Protein AF-A0A259HFY9-F1 (afdb_monomer_lite)

pLDDT: mean 82.48, std 11.54, range [43.44, 94.69]

Foldseek 3Di:
DVVVVVVVVVVVVVVVVLVVVLVCLVFVDDPVCSVVVSVVVCCVVVPVVVVVCVVVLVVLQVVQQDPVRDTPVVVSVVVVVVVVVVVVVCCVVVVDDDPDGPPPPVVPD

Structure (mmCIF, N/CA/C/O backbone):
data_AF-A0A259HFY9-F1
#
_entry.id   AF-A0A259HFY9-F1
#
loop_
_atom_site.group_PDB
_atom_site.id
_atom_site.type_symbol
_atom_site.label_atom_id
_atom_site.label_alt_id
_atom_site.label_comp_id
_atom_site.label_asym_id
_atom_site.label_entity_id
_atom_site.label_seq_id
_atom_site.pdbx_PDB_ins_code
_atom_site.Cartn_x
_atom_site.Cartn_y
_atom_site.Cartn_z
_atom_site.occupancy
_atom_site.B_iso_or_equiv
_atom_site.auth_seq_id
_atom_site.auth_comp_id
_atom_site.auth_asym_id
_atom_site.auth_atom_id
_atom_site.pdbx_PDB_model_num
ATOM 1 N N . PRO A 1 1 ? 0.518 15.673 -15.924 1.00 74.94 1 PRO A N 1
ATOM 2 C CA . PRO A 1 1 ? -0.917 15.593 -15.534 1.00 74.94 1 PRO A CA 1
ATOM 3 C C . PRO A 1 1 ? -1.316 14.210 -14.988 1.00 74.94 1 PRO A C 1
ATOM 5 O O . PRO A 1 1 ? -1.892 14.148 -13.910 1.00 74.94 1 PRO A O 1
ATOM 8 N N . ALA A 1 2 ? -0.966 13.112 -15.676 1.00 83.06 2 ALA A N 1
ATOM 9 C CA . ALA A 1 2 ? -1.337 11.753 -15.260 1.00 83.06 2 ALA A CA 1
ATOM 10 C C . ALA A 1 2 ? -0.778 11.347 -13.881 1.00 83.06 2 ALA A C 1
ATOM 12 O O . ALA A 1 2 ? -1.526 10.844 -13.054 1.00 83.06 2 ALA A O 1
ATOM 13 N N . ILE A 1 3 ? 0.496 11.644 -13.587 1.00 86.19 3 ILE A N 1
ATOM 14 C CA . ILE A 1 3 ? 1.102 11.312 -12.282 1.00 86.19 3 ILE A CA 1
ATOM 15 C C . ILE A 1 3 ? 0.391 12.021 -11.121 1.00 86.19 3 ILE A C 1
ATOM 17 O O . ILE A 1 3 ? 0.139 11.405 -10.094 1.00 86.19 3 ILE A O 1
ATOM 21 N N . ILE A 1 4 ? -0.006 13.286 -11.297 1.00 91.00 4 ILE A N 1
ATOM 22 C CA . ILE A 1 4 ? -0.744 14.040 -10.270 1.00 91.00 4 ILE A CA 1
ATOM 23 C C . ILE A 1 4 ? -2.100 13.375 -9.997 1.00 91.00 4 ILE A C 1
ATOM 25 O O . ILE A 1 4 ? -2.465 13.177 -8.842 1.00 91.00 4 ILE A O 1
ATOM 29 N N . ALA A 1 5 ? -2.821 12.981 -11.052 1.00 91.38 5 ALA A N 1
ATOM 30 C CA . ALA A 1 5 ? -4.101 12.291 -10.921 1.00 91.38 5 ALA A CA 1
ATOM 31 C C . ALA A 1 5 ? -3.955 10.930 -10.217 1.00 91.38 5 ALA A C 1
ATOM 33 O O . ALA A 1 5 ? -4.730 10.625 -9.312 1.00 91.38 5 ALA A O 1
ATOM 34 N N . VAL A 1 6 ? -2.930 10.148 -10.576 1.00 88.69 6 VAL A N 1
ATOM 35 C CA . VAL A 1 6 ? -2.617 8.867 -9.919 1.00 88.69 6 VAL A CA 1
ATOM 36 C C . VAL A 1 6 ? -2.312 9.076 -8.439 1.00 88.69 6 VAL A C 1
ATOM 38 O O . VAL A 1 6 ? -2.816 8.330 -7.603 1.00 88.69 6 VAL A O 1
ATOM 41 N N . GLN A 1 7 ? -1.539 10.106 -8.092 1.00 89.19 7 GLN A N 1
ATOM 42 C CA . GLN A 1 7 ? -1.144 10.337 -6.707 1.00 89.19 7 GLN A CA 1
ATOM 43 C C . GLN A 1 7 ? -2.307 10.818 -5.829 1.00 89.19 7 GLN A C 1
ATOM 45 O O . GLN A 1 7 ? -2.420 10.393 -4.678 1.00 89.19 7 GLN A O 1
ATOM 50 N N . LEU A 1 8 ? -3.206 11.637 -6.386 1.00 94.50 8 LEU A N 1
ATOM 51 C CA . LEU A 1 8 ? -4.456 12.025 -5.728 1.00 94.50 8 LEU A CA 1
ATOM 52 C C . LEU A 1 8 ? -5.366 10.816 -5.492 1.00 94.50 8 LEU A C 1
ATOM 54 O O . LEU A 1 8 ? -5.830 10.611 -4.371 1.00 94.50 8 LEU A O 1
ATOM 58 N N . LEU A 1 9 ? -5.581 9.992 -6.524 1.00 91.62 9 LEU A N 1
ATOM 59 C CA . LEU A 1 9 ? -6.390 8.779 -6.406 1.00 91.62 9 LEU A CA 1
ATOM 60 C C . LEU A 1 9 ? -5.796 7.816 -5.373 1.00 91.62 9 LEU A C 1
ATOM 62 O O . LEU A 1 9 ? -6.527 7.287 -4.541 1.00 91.62 9 LEU A O 1
ATOM 66 N N . HIS A 1 10 ? -4.473 7.637 -5.378 1.00 88.12 10 HIS A N 1
ATOM 67 C CA . HIS A 1 10 ? -3.784 6.812 -4.392 1.00 88.12 10 HIS A CA 1
ATOM 68 C C . HIS A 1 10 ? -4.039 7.300 -2.963 1.00 88.12 10 HIS A C 1
ATOM 70 O O . HIS A 1 10 ? -4.361 6.482 -2.109 1.00 88.12 10 HIS A O 1
ATOM 76 N N . GLY A 1 11 ? -3.960 8.611 -2.707 1.00 89.50 11 GLY A N 1
ATOM 77 C CA . GLY A 1 11 ? -4.237 9.175 -1.381 1.00 89.50 11 GLY A CA 1
ATOM 78 C C . GLY A 1 11 ? -5.661 8.888 -0.897 1.00 89.50 11 GLY A C 1
ATOM 79 O O . GLY A 1 11 ? -5.858 8.486 0.249 1.00 89.50 11 GLY A O 1
ATOM 80 N N . ILE A 1 12 ? -6.646 9.021 -1.790 1.00 93.38 12 ILE A N 1
ATOM 81 C CA . ILE A 1 12 ? -8.049 8.704 -1.494 1.00 93.38 12 ILE A CA 1
ATOM 82 C C . ILE A 1 12 ? -8.210 7.207 -1.186 1.00 93.38 12 ILE A C 1
ATOM 84 O O . ILE A 1 12 ? -8.761 6.847 -0.145 1.00 93.38 12 ILE A O 1
ATOM 88 N N . CYS A 1 13 ? -7.687 6.329 -2.048 1.00 91.12 13 CYS A N 1
ATOM 89 C CA . CYS A 1 13 ? -7.741 4.878 -1.852 1.00 91.12 13 CYS A CA 1
ATOM 90 C C . CYS A 1 13 ? -7.041 4.443 -0.558 1.00 91.12 13 CYS A C 1
ATOM 92 O O . CYS A 1 13 ? -7.554 3.596 0.169 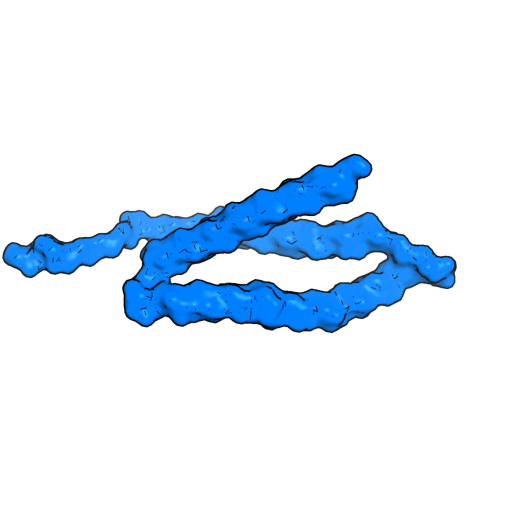1.00 91.12 13 CYS A O 1
ATOM 94 N N . TYR A 1 14 ? -5.892 5.046 -0.256 1.00 89.88 14 TYR A N 1
ATOM 95 C CA . TYR A 1 14 ? -5.130 4.786 0.957 1.00 89.88 14 TYR A CA 1
ATOM 96 C C . TYR A 1 14 ? -5.949 5.145 2.204 1.00 89.88 14 TYR A C 1
ATOM 98 O O . TYR A 1 14 ? -6.107 4.311 3.092 1.00 89.88 14 TYR A O 1
ATOM 106 N N . ALA A 1 15 ? -6.558 6.334 2.251 1.00 92.50 15 ALA A N 1
ATOM 107 C CA . ALA A 1 15 ? -7.387 6.745 3.385 1.00 92.50 15 ALA A CA 1
ATOM 108 C C . ALA A 1 15 ? -8.587 5.808 3.607 1.00 92.50 15 ALA A C 1
ATOM 110 O O . ALA A 1 15 ? -8.823 5.367 4.733 1.00 92.50 15 ALA A O 1
ATOM 111 N N . PHE A 1 16 ? -9.314 5.456 2.540 1.00 91.44 16 PHE A N 1
ATOM 112 C CA . PHE A 1 16 ? -10.463 4.551 2.640 1.00 91.44 16 PHE A CA 1
ATOM 113 C C . PHE A 1 16 ? -10.072 3.139 3.070 1.00 91.44 16 PHE A C 1
ATOM 115 O O . PHE A 1 16 ? -10.789 2.529 3.866 1.00 91.44 16 PHE A O 1
ATOM 122 N N . PHE A 1 17 ? -8.939 2.625 2.591 1.00 89.38 17 PHE A N 1
ATOM 123 C CA . PHE A 1 17 ? -8.430 1.323 3.009 1.00 89.38 17 PHE A CA 1
ATOM 124 C C . PHE A 1 17 ? -8.160 1.290 4.518 1.00 89.38 17 PHE A C 1
ATOM 126 O O . PHE A 1 17 ? -8.701 0.435 5.218 1.00 89.38 17 PHE A O 1
ATOM 133 N N . PHE A 1 18 ? -7.403 2.262 5.040 1.00 89.44 18 PHE A N 1
ATOM 134 C CA . PHE A 1 18 ? -7.104 2.336 6.474 1.00 89.44 18 PHE A CA 1
ATOM 135 C C . PHE A 1 18 ? -8.359 2.561 7.321 1.00 89.44 18 PHE A C 1
ATOM 137 O O . PHE A 1 18 ? -8.537 1.885 8.332 1.00 89.44 18 PHE A O 1
ATOM 144 N N . ALA A 1 19 ? -9.263 3.446 6.892 1.00 91.88 19 ALA A N 1
ATOM 145 C CA . ALA A 1 19 ? -10.527 3.672 7.589 1.00 91.88 19 ALA A CA 1
ATOM 146 C C . ALA A 1 19 ? -11.369 2.388 7.670 1.00 91.88 19 ALA A C 1
ATOM 148 O O . ALA A 1 19 ? -11.853 2.035 8.743 1.00 91.88 19 ALA A O 1
ATOM 149 N N . THR A 1 20 ? -11.490 1.651 6.562 1.00 89.62 20 THR A N 1
ATOM 150 C CA . THR A 1 20 ? -12.256 0.394 6.510 1.00 89.62 20 THR A CA 1
ATOM 151 C C . THR A 1 20 ? -11.642 -0.675 7.409 1.00 89.62 20 THR A C 1
ATOM 153 O O . THR A 1 20 ? -12.365 -1.339 8.149 1.00 89.62 20 THR A O 1
ATOM 156 N N . VAL A 1 21 ? -10.312 -0.824 7.397 1.00 88.06 21 VAL A N 1
ATOM 157 C CA . VAL A 1 21 ? -9.609 -1.770 8.278 1.00 88.06 21 VAL A CA 1
ATOM 158 C C . VAL A 1 21 ? -9.834 -1.414 9.745 1.00 88.06 21 VAL A C 1
ATOM 160 O O . VAL A 1 21 ? -10.125 -2.300 10.542 1.00 88.06 21 VAL A O 1
ATOM 163 N N . TYR A 1 22 ? -9.760 -0.137 10.121 1.00 88.38 22 TYR A N 1
ATOM 164 C CA . TYR A 1 22 ? -10.001 0.267 11.507 1.00 88.38 22 TYR A CA 1
ATOM 165 C C . TYR A 1 22 ? -11.444 0.040 11.954 1.00 88.38 22 TYR A C 1
ATOM 167 O O . TYR A 1 22 ? -11.638 -0.424 13.076 1.00 88.38 22 TYR A O 1
ATOM 175 N N . ILE A 1 23 ? -12.429 0.302 11.087 1.00 88.38 23 ILE A N 1
ATOM 176 C CA . ILE A 1 23 ? -13.842 -0.016 11.349 1.00 88.38 23 ILE A CA 1
ATOM 177 C C . ILE A 1 23 ? -14.016 -1.527 11.531 1.00 88.38 23 ILE A C 1
ATOM 179 O O . ILE A 1 23 ? -14.651 -1.964 12.485 1.00 88.38 23 ILE A O 1
ATOM 183 N N . PHE A 1 24 ? -13.406 -2.336 10.661 1.00 86.12 24 PHE A N 1
ATOM 184 C CA . PHE A 1 24 ? -13.444 -3.792 10.786 1.00 86.12 24 PHE A CA 1
ATOM 185 C C . PHE A 1 24 ? -12.826 -4.274 12.100 1.00 86.12 24 PHE A C 1
ATOM 187 O O . PHE A 1 24 ? -13.392 -5.140 12.753 1.00 86.12 24 PHE A O 1
ATOM 194 N N . VAL A 1 25 ? -11.687 -3.714 12.513 1.00 86.50 25 VAL A N 1
ATOM 195 C CA . VAL A 1 25 ? -11.052 -4.072 13.788 1.00 86.50 25 VAL A CA 1
ATOM 196 C C . VAL A 1 25 ? -11.913 -3.661 14.979 1.00 86.50 25 VAL A C 1
ATOM 198 O O . VAL A 1 25 ? -11.983 -4.400 15.959 1.00 86.50 25 VAL A O 1
ATOM 201 N N . ASP A 1 26 ? -12.573 -2.506 14.898 1.00 86.06 26 ASP A N 1
ATOM 202 C CA . ASP A 1 26 ? -13.500 -2.058 15.935 1.00 86.06 26 ASP A CA 1
ATOM 203 C C . ASP A 1 26 ? -14.684 -3.027 16.073 1.00 86.06 26 ASP A C 1
ATOM 205 O O . ASP A 1 26 ? -15.030 -3.412 17.185 1.00 86.06 26 ASP A O 1
ATOM 209 N N . GLU A 1 27 ? -15.243 -3.510 14.965 1.00 85.12 27 GLU A N 1
ATOM 210 C CA . GLU A 1 27 ? -16.367 -4.455 14.994 1.00 85.12 27 GLU A CA 1
ATOM 211 C C . GLU A 1 27 ? -15.939 -5.889 15.363 1.00 85.12 27 GLU A C 1
ATOM 213 O O . GLU A 1 27 ? -16.616 -6.569 16.130 1.00 85.12 27 GLU A O 1
ATOM 218 N N . ALA A 1 28 ? -14.797 -6.360 14.852 1.00 84.88 28 ALA A N 1
ATOM 219 C CA . ALA A 1 28 ? -14.362 -7.751 14.989 1.00 84.88 28 ALA A CA 1
ATOM 220 C C . ALA A 1 28 ? -13.715 -8.080 16.346 1.00 84.88 28 ALA A C 1
ATOM 222 O O . ALA A 1 28 ? -13.671 -9.252 16.723 1.00 84.88 28 ALA A O 1
ATOM 223 N N . PHE A 1 29 ? -13.189 -7.085 17.073 1.00 82.31 29 PHE A N 1
ATOM 224 C CA . PHE A 1 29 ? -12.452 -7.306 18.322 1.00 82.31 29 PHE A CA 1
ATOM 225 C C . PHE A 1 29 ? -13.119 -6.650 19.548 1.00 82.31 29 PHE A C 1
ATOM 227 O O . PHE A 1 29 ? -13.678 -5.552 19.456 1.00 82.31 29 PHE A O 1
ATOM 234 N N . PRO A 1 30 ? -13.025 -7.271 20.742 1.00 80.69 30 PRO A N 1
ATOM 235 C CA . PRO A 1 30 ? -13.505 -6.678 21.988 1.00 80.69 30 PRO A CA 1
ATOM 236 C C . PRO A 1 30 ? -12.679 -5.446 22.386 1.00 80.69 30 PRO A C 1
ATOM 238 O O . PRO A 1 30 ? -11.486 -5.363 22.091 1.00 80.69 30 PRO A O 1
ATOM 241 N N . LYS A 1 31 ? -13.319 -4.491 23.076 1.00 82.88 31 LYS A N 1
ATOM 242 C CA . LYS A 1 31 ? -12.791 -3.137 23.356 1.00 82.88 31 LYS A CA 1
ATOM 243 C C . LYS A 1 31 ? -11.380 -3.123 23.947 1.00 82.88 31 LYS A C 1
ATOM 245 O O . LYS A 1 31 ? -10.583 -2.261 23.586 1.00 82.88 31 LYS A O 1
ATOM 250 N N . ASP A 1 32 ? -11.060 -4.111 24.773 1.00 86.00 32 ASP A N 1
ATOM 251 C CA . ASP A 1 32 ? -9.789 -4.201 25.492 1.00 86.00 32 ASP A CA 1
ATOM 252 C C . ASP A 1 32 ? -8.586 -4.466 24.570 1.00 86.00 32 ASP A C 1
ATOM 254 O O . ASP A 1 32 ? -7.456 -4.127 24.918 1.00 86.00 32 ASP A O 1
ATOM 258 N N . VAL A 1 33 ? -8.808 -5.031 23.373 1.00 87.50 33 VAL A N 1
ATOM 259 C CA . VAL A 1 33 ? -7.726 -5.395 22.436 1.00 87.50 33 VAL A CA 1
ATOM 260 C C . VAL A 1 33 ? -7.750 -4.619 21.115 1.00 87.50 33 VAL A C 1
ATOM 262 O O . VAL A 1 33 ? -6.807 -4.737 20.334 1.00 87.50 33 VAL A O 1
ATOM 265 N N . ARG A 1 34 ? -8.761 -3.772 20.863 1.00 88.12 34 ARG A N 1
ATOM 266 C CA . ARG A 1 34 ? -8.900 -3.009 19.601 1.00 88.12 34 ARG A CA 1
ATOM 267 C C . ARG A 1 34 ? -7.694 -2.124 19.298 1.00 88.12 34 ARG A C 1
ATOM 269 O O . ARG A 1 34 ? -7.165 -2.165 18.192 1.00 88.12 34 ARG A O 1
ATOM 276 N N . SER A 1 35 ? -7.227 -1.365 20.292 1.00 89.00 35 SER A N 1
ATOM 277 C CA . SER A 1 35 ? -6.062 -0.477 20.145 1.00 89.00 35 SER A CA 1
ATOM 278 C C . SER A 1 35 ? -4.788 -1.265 19.813 1.00 89.00 35 SER A C 1
ATOM 280 O O . SER A 1 35 ? -4.031 -0.896 18.915 1.00 89.00 35 SER A O 1
ATOM 282 N N . SER A 1 36 ? -4.593 -2.417 20.468 1.00 91.69 36 SER A N 1
ATOM 283 C CA . SER A 1 36 ? -3.471 -3.317 20.180 1.00 91.69 36 SER A CA 1
ATOM 284 C C . SER A 1 36 ? -3.563 -3.904 18.767 1.00 91.69 36 SER A C 1
ATOM 286 O O . SER A 1 36 ? -2.568 -3.900 18.043 1.00 91.69 36 SER A O 1
ATOM 288 N N . ALA A 1 37 ? -4.755 -4.330 18.337 1.00 89.31 37 ALA A N 1
ATOM 289 C CA . ALA A 1 37 ? -4.987 -4.855 16.995 1.00 89.31 37 ALA A CA 1
ATOM 290 C C . ALA A 1 37 ? -4.728 -3.794 15.912 1.00 89.31 37 ALA A C 1
ATOM 292 O O . ALA A 1 37 ? -3.971 -4.056 14.981 1.00 89.31 37 ALA A O 1
ATOM 293 N N . GLN A 1 38 ? -5.272 -2.579 16.049 1.00 89.69 38 GLN A N 1
ATOM 294 C CA . GLN A 1 38 ? -5.013 -1.473 15.113 1.00 89.69 38 GLN A CA 1
ATOM 295 C C . GLN A 1 38 ? -3.517 -1.126 15.041 1.00 89.69 38 GLN A C 1
ATOM 297 O O . GLN A 1 38 ? -2.971 -0.952 13.950 1.00 89.69 38 GLN A O 1
ATOM 302 N N . GLY A 1 39 ? -2.829 -1.093 16.189 1.00 91.88 39 GLY A N 1
ATOM 303 C CA . GLY A 1 39 ? -1.380 -0.898 16.248 1.00 91.88 39 GLY A CA 1
ATOM 304 C C . GLY A 1 39 ? -0.598 -2.003 15.532 1.00 91.88 39 GLY A C 1
ATOM 305 O O . GLY A 1 39 ? 0.328 -1.710 14.774 1.00 91.88 39 GLY A O 1
ATOM 306 N N . LEU A 1 40 ? -1.001 -3.265 15.708 1.00 92.81 40 LEU A N 1
ATOM 307 C CA . LEU A 1 40 ? -0.399 -4.409 15.021 1.00 92.81 40 LEU A CA 1
ATOM 308 C C . LEU A 1 40 ? -0.613 -4.339 13.504 1.00 92.81 40 LEU A C 1
ATOM 310 O O . LEU A 1 40 ? 0.329 -4.579 12.751 1.00 92.81 40 LEU A O 1
ATOM 314 N N . PHE A 1 41 ? -1.812 -3.963 13.046 1.00 90.44 41 PHE A N 1
ATOM 315 C CA . PHE A 1 41 ? -2.084 -3.746 11.621 1.00 90.44 41 PHE A CA 1
ATOM 316 C C . PHE A 1 41 ? -1.189 -2.652 11.035 1.00 90.44 41 PHE A C 1
ATOM 318 O O . PHE A 1 41 ? -0.598 -2.850 9.973 1.00 90.44 41 PHE A O 1
ATOM 325 N N . ASN A 1 42 ? -1.013 -1.537 11.746 1.00 92.00 42 ASN A N 1
ATOM 326 C CA . ASN A 1 42 ? -0.117 -0.469 11.303 1.00 92.00 42 ASN A CA 1
ATOM 327 C C . ASN A 1 42 ? 1.339 -0.919 11.241 1.00 92.00 42 ASN A C 1
ATOM 329 O O . ASN A 1 42 ? 2.021 -0.634 10.258 1.00 92.00 42 ASN A O 1
ATOM 333 N N . LEU A 1 43 ? 1.811 -1.658 12.248 1.00 94.69 43 LEU A N 1
ATOM 334 C CA . LEU A 1 43 ? 3.153 -2.238 12.241 1.00 94.69 43 LEU A CA 1
ATOM 335 C C . LEU A 1 43 ? 3.335 -3.207 11.069 1.00 94.69 43 LEU A C 1
ATOM 337 O O . LEU A 1 43 ? 4.384 -3.207 10.425 1.00 94.69 43 LEU A O 1
ATOM 341 N N . L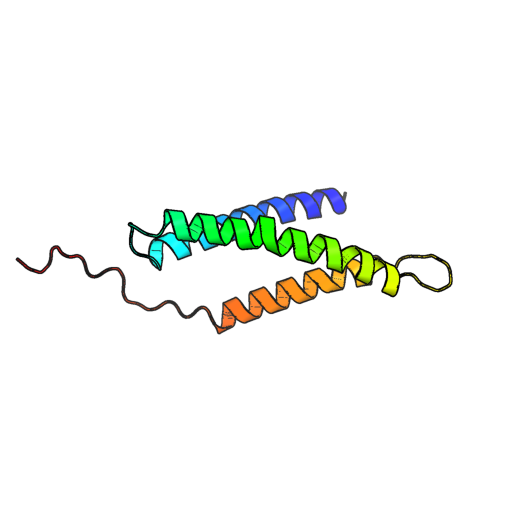EU A 1 44 ? 2.322 -4.017 10.767 1.00 92.56 44 LEU A N 1
ATOM 342 C CA . LEU A 1 44 ? 2.381 -4.974 9.671 1.00 92.56 44 LEU A CA 1
ATOM 343 C C . LEU A 1 44 ? 2.444 -4.268 8.312 1.00 92.56 44 LEU A C 1
ATOM 345 O O . LEU A 1 44 ? 3.288 -4.621 7.494 1.00 92.56 44 LEU A O 1
ATOM 349 N N . ILE A 1 45 ? 1.596 -3.265 8.074 1.00 89.44 45 ILE A N 1
ATOM 350 C CA . ILE A 1 45 ? 1.520 -2.573 6.778 1.00 89.44 45 ILE A CA 1
ATOM 351 C C . ILE A 1 45 ? 2.708 -1.621 6.595 1.00 89.44 45 ILE A C 1
ATOM 353 O O . ILE A 1 45 ? 3.418 -1.696 5.592 1.00 89.44 45 ILE A O 1
ATOM 357 N N . LEU A 1 46 ? 2.946 -0.739 7.569 1.00 90.38 46 LEU A N 1
ATOM 358 C CA . LEU A 1 46 ? 3.928 0.347 7.464 1.00 90.38 46 LEU A CA 1
ATOM 359 C C . LEU A 1 46 ? 5.332 -0.061 7.910 1.00 90.38 46 LEU A C 1
ATOM 361 O O . LEU A 1 46 ? 6.306 0.546 7.479 1.00 90.38 46 LEU A O 1
ATOM 365 N N . GLY A 1 47 ? 5.448 -1.072 8.769 1.00 92.69 47 GLY A N 1
ATOM 366 C CA . GLY A 1 47 ? 6.730 -1.598 9.230 1.00 92.69 47 GLY A CA 1
ATOM 367 C C . GLY A 1 47 ? 7.183 -2.773 8.376 1.00 92.69 47 GLY A C 1
ATOM 368 O O . GLY A 1 47 ? 8.053 -2.633 7.518 1.00 92.69 47 GLY A O 1
ATOM 369 N N . VAL A 1 48 ? 6.580 -3.942 8.601 1.00 93.62 48 VAL A N 1
ATOM 370 C CA . VAL A 1 48 ? 7.006 -5.199 7.964 1.00 93.62 48 VAL A CA 1
ATOM 371 C C . VAL A 1 48 ? 6.802 -5.150 6.452 1.00 93.62 48 VAL A C 1
ATOM 373 O O . VAL A 1 48 ? 7.718 -5.483 5.704 1.00 93.62 48 VAL A O 1
ATOM 376 N N . GLY A 1 49 ? 5.639 -4.686 5.993 1.00 88.75 49 GLY A N 1
ATOM 377 C CA . GLY A 1 49 ? 5.329 -4.542 4.573 1.00 88.75 49 GLY A CA 1
ATOM 378 C C . GLY A 1 49 ? 6.324 -3.626 3.869 1.00 88.75 49 GLY A C 1
ATOM 379 O O . GLY A 1 49 ? 6.895 -4.005 2.847 1.00 88.75 49 GLY A O 1
ATOM 380 N N . ASN A 1 50 ? 6.615 -2.467 4.463 1.00 90.00 50 ASN A N 1
ATOM 381 C CA . ASN A 1 50 ? 7.613 -1.543 3.930 1.00 90.00 50 ASN A CA 1
ATOM 382 C C . ASN A 1 50 ? 9.035 -2.130 3.941 1.00 90.00 50 ASN A C 1
ATOM 384 O O . ASN A 1 50 ? 9.793 -1.919 2.994 1.00 90.00 50 ASN A O 1
ATOM 388 N N . MET A 1 51 ? 9.397 -2.901 4.971 1.00 92.38 51 MET A N 1
ATOM 389 C CA . MET A 1 51 ? 10.692 -3.582 5.038 1.00 92.38 51 MET A CA 1
ATOM 390 C C . MET A 1 51 ? 10.830 -4.611 3.910 1.00 92.38 51 MET A C 1
ATOM 392 O O . MET A 1 51 ? 11.802 -4.573 3.158 1.00 92.38 51 MET A O 1
ATOM 396 N N . VAL A 1 52 ? 9.835 -5.487 3.737 1.00 90.94 52 VAL A N 1
ATOM 397 C CA . VAL A 1 52 ? 9.818 -6.487 2.657 1.00 90.94 52 VAL A CA 1
ATOM 398 C C . VAL A 1 52 ? 9.842 -5.808 1.288 1.00 90.94 52 VAL A C 1
ATOM 400 O O . VAL A 1 52 ? 10.621 -6.213 0.427 1.00 90.94 52 VAL A O 1
ATOM 403 N N . ALA A 1 53 ? 9.053 -4.748 1.093 1.00 86.81 53 ALA A N 1
ATOM 404 C CA . ALA A 1 53 ? 9.045 -3.979 -0.148 1.00 86.81 53 ALA A CA 1
ATOM 405 C C . ALA A 1 53 ? 10.418 -3.358 -0.440 1.00 86.81 53 ALA A C 1
ATOM 407 O O . ALA A 1 53 ? 10.903 -3.457 -1.562 1.00 86.81 53 ALA A O 1
ATOM 408 N N . SER A 1 54 ? 11.085 -2.799 0.571 1.00 87.88 54 SER A N 1
ATOM 409 C CA . SER A 1 54 ? 12.413 -2.191 0.420 1.00 87.88 54 SER A CA 1
ATOM 410 C C . SER A 1 54 ? 13.490 -3.198 0.007 1.00 87.88 54 SER A C 1
ATOM 412 O O . SER A 1 54 ? 14.411 -2.833 -0.716 1.00 87.88 54 SER A O 1
ATOM 414 N N . PHE A 1 55 ? 13.373 -4.468 0.408 1.00 88.38 55 PHE A N 1
ATOM 415 C CA . PHE A 1 55 ? 14.277 -5.531 -0.050 1.00 88.38 55 PHE A CA 1
ATOM 416 C C . PHE A 1 55 ? 13.879 -6.110 -1.414 1.00 88.38 55 PHE A C 1
ATOM 418 O O . PHE A 1 55 ? 14.740 -6.373 -2.255 1.00 88.38 55 PHE A O 1
ATOM 425 N N . ALA A 1 56 ? 12.583 -6.318 -1.652 1.00 87.06 56 ALA A N 1
ATOM 426 C CA . ALA A 1 56 ? 12.084 -6.970 -2.860 1.00 87.06 56 ALA A CA 1
ATOM 427 C C . ALA A 1 56 ? 12.091 -6.044 -4.086 1.00 87.06 56 ALA A C 1
ATOM 429 O O . ALA A 1 56 ? 12.375 -6.500 -5.193 1.00 87.06 56 ALA A O 1
ATOM 430 N N . PHE A 1 57 ? 11.805 -4.752 -3.907 1.00 85.50 57 PHE A N 1
ATOM 431 C CA . PHE A 1 57 ? 11.651 -3.801 -5.008 1.00 85.50 57 PHE A CA 1
ATOM 432 C C . PHE A 1 57 ? 12.958 -3.568 -5.787 1.00 85.50 57 PHE A C 1
ATOM 434 O O . PHE A 1 57 ? 12.932 -3.709 -7.009 1.00 85.50 57 PHE A O 1
ATOM 441 N N . PRO A 1 58 ? 14.126 -3.329 -5.152 1.00 85.38 58 PRO A N 1
ATOM 442 C CA . PRO A 1 58 ? 15.390 -3.193 -5.882 1.00 85.38 58 PRO A CA 1
ATOM 443 C C . PRO A 1 58 ? 15.788 -4.478 -6.619 1.00 85.38 58 PRO A C 1
ATOM 445 O O . PRO A 1 58 ? 16.269 -4.428 -7.753 1.00 85.38 58 PRO A O 1
ATOM 448 N N . ALA A 1 59 ? 15.551 -5.641 -6.002 1.00 85.12 59 ALA A N 1
ATOM 449 C CA . ALA A 1 59 ? 15.813 -6.938 -6.619 1.00 85.12 59 ALA A CA 1
ATOM 450 C C . ALA A 1 59 ? 14.923 -7.174 -7.851 1.00 85.12 59 ALA A C 1
ATOM 452 O O . ALA A 1 59 ? 15.397 -7.673 -8.872 1.00 85.12 59 ALA A O 1
ATOM 453 N N . LEU A 1 60 ? 13.649 -6.784 -7.772 1.00 83.75 60 LEU A N 1
ATOM 454 C CA . LEU A 1 60 ? 12.698 -6.869 -8.875 1.00 83.75 60 LEU A CA 1
ATOM 455 C C . LEU A 1 60 ? 13.088 -5.937 -10.028 1.00 83.75 60 LEU A C 1
ATOM 457 O O . LEU A 1 60 ? 13.139 -6.383 -11.171 1.00 83.75 60 LEU A O 1
ATOM 461 N N . VAL A 1 61 ? 13.424 -4.679 -9.725 1.00 83.94 61 VAL A N 1
ATOM 462 C CA . VAL A 1 61 ? 13.884 -3.697 -10.720 1.00 83.94 61 VAL A CA 1
ATOM 463 C C . VAL A 1 61 ? 15.138 -4.202 -11.427 1.00 83.94 61 VAL A C 1
ATOM 465 O O . VAL A 1 61 ? 15.170 -4.208 -12.648 1.00 83.94 61 VAL A O 1
ATOM 468 N N . THR A 1 62 ? 16.120 -4.723 -10.685 1.00 82.62 62 THR A N 1
ATOM 469 C CA . THR A 1 62 ? 17.370 -5.248 -11.264 1.00 82.62 62 THR A CA 1
ATOM 470 C C . THR A 1 62 ? 17.122 -6.411 -12.227 1.00 82.62 62 THR A C 1
ATOM 472 O O . THR A 1 62 ? 17.783 -6.512 -13.255 1.00 82.62 62 THR A O 1
ATOM 475 N N . ARG A 1 63 ? 16.157 -7.288 -11.919 1.00 80.25 63 ARG A N 1
ATOM 476 C CA . ARG A 1 63 ? 15.773 -8.410 -12.794 1.00 80.25 63 ARG A CA 1
ATOM 477 C C . ARG A 1 63 ? 14.992 -7.977 -14.038 1.00 80.25 63 ARG A C 1
ATOM 479 O O . ARG A 1 63 ? 14.966 -8.727 -15.007 1.00 80.25 63 ARG A O 1
ATOM 486 N N . LEU A 1 64 ? 14.338 -6.818 -13.989 1.00 80.00 64 LEU A N 1
ATOM 487 C CA . LEU A 1 64 ? 13.538 -6.245 -15.077 1.00 80.00 64 LEU A CA 1
ATOM 488 C C . LEU A 1 64 ? 14.295 -5.163 -15.866 1.00 80.00 64 LEU A C 1
ATOM 490 O O . LEU A 1 64 ? 13.737 -4.572 -16.790 1.00 80.00 64 LEU A O 1
ATOM 494 N N . THR A 1 65 ? 15.559 -4.905 -15.525 1.00 80.06 65 THR A N 1
ATOM 495 C CA . THR A 1 65 ? 16.462 -4.090 -16.338 1.00 80.06 65 THR A CA 1
ATOM 496 C C . THR A 1 65 ? 16.965 -4.929 -17.508 1.00 80.06 65 THR A C 1
ATOM 498 O O . THR A 1 65 ? 17.600 -5.967 -17.308 1.00 80.06 65 THR A O 1
ATOM 501 N N . GLY A 1 66 ? 16.674 -4.492 -18.734 1.00 73.00 66 GLY A N 1
ATOM 502 C CA . GLY A 1 66 ? 17.131 -5.177 -19.941 1.00 73.00 66 GLY A CA 1
ATOM 503 C C . GLY A 1 66 ? 18.658 -5.115 -20.122 1.00 73.00 66 GLY A C 1
ATOM 504 O O . GLY A 1 66 ? 19.324 -4.305 -19.472 1.00 73.00 66 GLY A O 1
ATOM 505 N N . PRO A 1 67 ? 19.230 -5.918 -21.041 1.00 69.19 67 PRO A N 1
ATOM 506 C CA . PRO A 1 67 ? 20.664 -5.899 -21.362 1.00 69.19 67 PRO A CA 1
ATOM 507 C C . PRO A 1 67 ? 21.192 -4.511 -21.765 1.00 69.19 67 PRO A C 1
ATOM 509 O O . PRO A 1 67 ? 22.364 -4.217 -21.556 1.00 69.19 67 PRO A O 1
ATOM 512 N N . ASP A 1 68 ? 20.311 -3.650 -22.283 1.00 76.56 68 ASP A N 1
ATOM 513 C CA . ASP A 1 68 ? 20.605 -2.280 -22.720 1.00 76.56 68 ASP A CA 1
ATOM 514 C C . ASP A 1 68 ? 20.580 -1.244 -21.575 1.0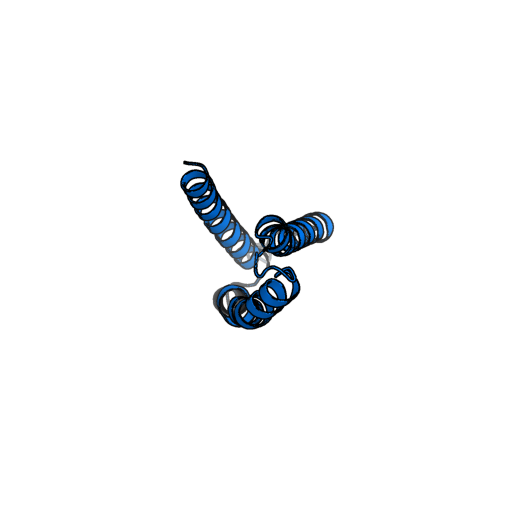0 76.56 68 ASP A C 1
ATOM 516 O O . ASP A 1 68 ? 20.710 -0.044 -21.810 1.00 76.56 68 ASP A O 1
ATOM 520 N N . GLY A 1 69 ? 20.367 -1.678 -20.325 1.00 72.81 69 GLY A N 1
ATOM 521 C CA . GLY A 1 69 ? 20.301 -0.801 -19.147 1.00 72.81 69 GLY A CA 1
ATOM 522 C C . GLY A 1 69 ? 18.978 -0.041 -18.984 1.00 72.81 69 GLY A C 1
ATOM 523 O O . GLY A 1 69 ? 18.829 0.739 -18.043 1.00 72.81 69 GLY A O 1
ATOM 524 N N . VAL A 1 70 ? 18.001 -0.271 -19.867 1.00 78.19 70 VAL A N 1
ATOM 525 C CA . VAL A 1 70 ? 16.668 0.343 -19.797 1.00 78.19 70 VAL A CA 1
ATOM 526 C C . VAL A 1 70 ? 15.765 -0.470 -18.867 1.00 78.19 70 VAL A C 1
ATOM 528 O O . VAL A 1 70 ? 15.619 -1.683 -19.023 1.00 78.19 70 VAL A O 1
ATOM 531 N N . VAL A 1 71 ? 15.151 0.208 -17.897 1.00 79.50 71 VAL A N 1
ATOM 532 C CA . VAL A 1 71 ? 14.197 -0.385 -16.949 1.00 79.50 71 VAL A CA 1
ATOM 533 C C . VAL A 1 71 ? 12.795 -0.376 -17.556 1.00 79.50 71 VAL A C 1
ATOM 535 O O . VAL A 1 71 ? 12.277 0.687 -17.906 1.00 79.50 71 VAL A O 1
ATOM 538 N N . ASP A 1 72 ? 12.146 -1.539 -17.624 1.00 80.69 72 ASP A N 1
ATOM 539 C CA . ASP A 1 72 ? 10.726 -1.619 -17.976 1.00 80.69 72 ASP A CA 1
ATOM 540 C C . ASP A 1 72 ? 9.846 -1.247 -16.772 1.00 80.69 72 ASP A C 1
ATOM 542 O O . ASP A 1 72 ? 9.394 -2.089 -15.989 1.00 80.69 72 ASP A O 1
ATOM 546 N N . TYR A 1 73 ? 9.589 0.053 -16.630 1.00 80.50 73 TYR A N 1
ATOM 547 C CA . TYR A 1 73 ? 8.726 0.585 -15.578 1.00 80.50 73 TYR A CA 1
ATOM 548 C C . TYR A 1 73 ? 7.296 0.038 -15.647 1.00 80.50 73 TYR A C 1
ATOM 550 O O . TYR A 1 73 ? 6.663 -0.107 -14.603 1.00 80.50 73 TYR A O 1
ATOM 558 N N . THR A 1 74 ? 6.789 -0.312 -16.832 1.00 81.75 74 THR A N 1
ATOM 559 C CA . THR A 1 74 ? 5.423 -0.836 -16.974 1.00 81.75 74 THR A CA 1
ATOM 560 C C . THR A 1 74 ? 5.288 -2.141 -16.206 1.00 81.75 74 THR A C 1
ATOM 562 O O . THR A 1 74 ? 4.407 -2.269 -15.357 1.00 81.75 74 THR A O 1
ATOM 565 N N . THR A 1 75 ? 6.211 -3.076 -16.432 1.00 79.88 75 THR A N 1
ATOM 566 C CA . THR A 1 75 ? 6.213 -4.375 -15.750 1.00 79.88 75 THR A CA 1
ATOM 567 C C . THR A 1 75 ? 6.554 -4.235 -14.265 1.00 79.88 75 THR A C 1
ATOM 569 O O . THR A 1 75 ? 5.911 -4.872 -13.428 1.00 79.88 75 THR A O 1
ATOM 572 N N . VAL A 1 76 ? 7.491 -3.346 -13.908 1.00 84.25 76 VAL A N 1
ATOM 573 C CA . VAL A 1 76 ? 7.839 -3.060 -12.502 1.00 84.25 76 VAL A CA 1
ATOM 574 C C . VAL A 1 76 ? 6.631 -2.563 -11.703 1.00 84.25 76 VAL A C 1
ATOM 576 O O . VAL A 1 76 ? 6.447 -2.997 -10.569 1.00 84.25 76 VAL A O 1
ATOM 579 N N . PHE A 1 77 ? 5.790 -1.692 -12.272 1.00 84.44 77 PHE A N 1
ATOM 580 C CA . PHE A 1 77 ? 4.566 -1.216 -11.614 1.00 84.44 77 PHE A CA 1
ATOM 581 C C . PHE A 1 77 ? 3.397 -2.209 -11.722 1.00 84.44 77 PHE A C 1
ATOM 583 O O . PHE A 1 77 ? 2.512 -2.212 -10.859 1.00 84.44 77 PHE A O 1
ATOM 590 N N . LEU A 1 78 ? 3.393 -3.089 -12.728 1.00 85.12 78 LEU A N 1
ATOM 591 C CA . LEU A 1 78 ? 2.370 -4.124 -12.884 1.00 85.12 78 LEU A CA 1
ATOM 592 C C . LEU A 1 78 ? 2.436 -5.167 -11.761 1.00 85.12 78 LEU A C 1
ATOM 594 O O . LEU A 1 78 ? 1.395 -5.583 -11.263 1.00 85.12 78 LEU A O 1
ATOM 598 N N . VAL A 1 79 ? 3.637 -5.555 -11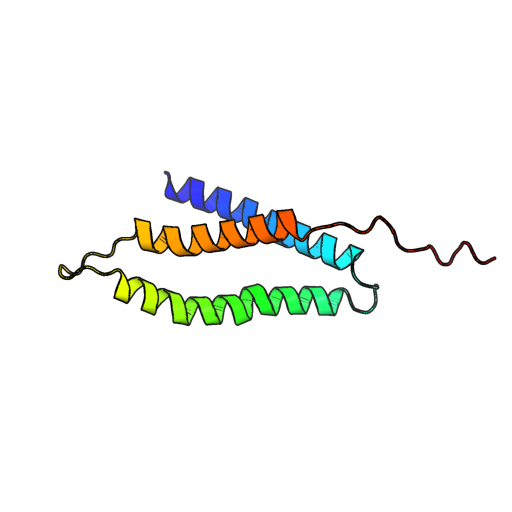.323 1.00 85.75 79 VAL A N 1
ATOM 599 C CA . VAL A 1 79 ? 3.836 -6.552 -10.252 1.00 85.75 79 VAL A CA 1
ATOM 600 C C . VAL A 1 79 ? 3.138 -6.171 -8.932 1.00 85.75 79 VAL A C 1
ATOM 602 O O . VAL A 1 79 ? 2.307 -6.955 -8.466 1.00 85.75 79 VAL A O 1
ATOM 605 N N . PRO A 1 80 ? 3.391 -4.996 -8.316 1.00 84.94 80 PRO A N 1
ATOM 606 C CA . PRO A 1 80 ? 2.685 -4.592 -7.101 1.00 84.94 80 PRO A CA 1
ATOM 607 C C . PRO A 1 80 ? 1.190 -4.354 -7.352 1.00 84.94 80 PRO A C 1
ATOM 609 O O . PRO A 1 80 ? 0.378 -4.642 -6.475 1.00 84.94 80 PRO A O 1
ATOM 612 N N . SER A 1 81 ? 0.803 -3.902 -8.551 1.00 87.06 81 SER A N 1
ATOM 613 C CA . SER A 1 81 ? -0.611 -3.726 -8.919 1.00 87.06 81 SER A CA 1
ATOM 614 C C . SER A 1 81 ? -1.364 -5.060 -8.966 1.00 87.06 81 SER A C 1
ATOM 616 O O . SER A 1 81 ? -2.469 -5.169 -8.438 1.00 87.06 81 SER A O 1
ATOM 618 N N . ALA A 1 82 ? -0.754 -6.096 -9.544 1.00 88.88 82 ALA A N 1
ATOM 619 C CA . ALA A 1 82 ? -1.308 -7.444 -9.586 1.00 88.88 82 ALA A CA 1
ATOM 620 C C . ALA A 1 82 ? -1.394 -8.053 -8.181 1.00 88.88 82 ALA A C 1
ATOM 622 O O . ALA A 1 82 ? -2.416 -8.640 -7.832 1.00 88.88 82 ALA A O 1
ATOM 623 N N . LEU A 1 83 ? -0.367 -7.859 -7.346 1.00 87.75 83 LEU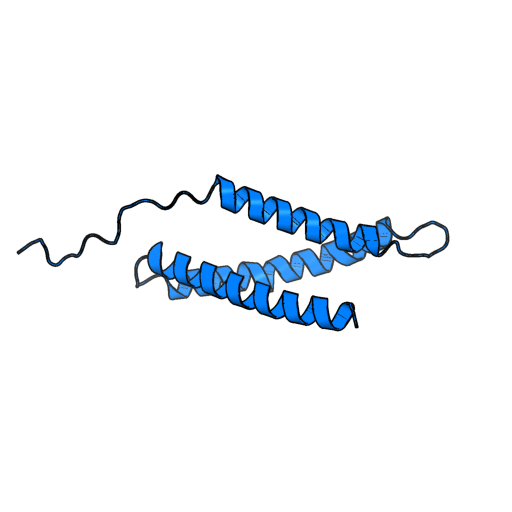 A N 1
ATOM 624 C CA . LEU A 1 83 ? -0.388 -8.305 -5.951 1.00 87.75 83 LEU A CA 1
ATOM 625 C C . LEU A 1 83 ? -1.526 -7.640 -5.160 1.00 87.75 83 LEU A C 1
ATOM 627 O O . LEU A 1 83 ? -2.250 -8.322 -4.434 1.00 87.75 83 LEU A O 1
ATOM 631 N N . ALA A 1 84 ? -1.727 -6.331 -5.341 1.00 87.38 84 ALA A N 1
ATOM 632 C CA . ALA A 1 84 ? -2.836 -5.604 -4.729 1.00 87.38 84 ALA A CA 1
ATOM 633 C C . ALA A 1 84 ? -4.202 -6.111 -5.223 1.00 87.38 84 ALA A C 1
ATOM 635 O O . ALA A 1 84 ? -5.107 -6.309 -4.413 1.00 87.38 84 ALA A O 1
ATOM 636 N N . ALA A 1 85 ? -4.345 -6.386 -6.524 1.00 89.75 85 ALA A N 1
ATOM 637 C CA . ALA A 1 85 ? -5.568 -6.953 -7.092 1.00 89.75 85 ALA A CA 1
ATOM 638 C C . ALA A 1 85 ? -5.867 -8.356 -6.539 1.00 89.75 85 ALA A C 1
ATOM 640 O O . ALA A 1 85 ? -7.005 -8.639 -6.173 1.00 89.75 85 ALA A O 1
ATOM 641 N N . ILE A 1 86 ? -4.851 -9.215 -6.406 1.00 91.44 86 ILE A N 1
ATOM 642 C CA . ILE A 1 86 ? -4.986 -10.534 -5.771 1.00 91.44 86 ILE A CA 1
ATOM 643 C C . ILE A 1 86 ? -5.431 -10.376 -4.315 1.00 91.44 86 ILE A C 1
ATOM 645 O O . ILE A 1 86 ? -6.366 -11.049 -3.893 1.00 91.44 86 ILE A O 1
ATOM 649 N N . GLY A 1 87 ? -4.815 -9.463 -3.558 1.00 87.31 87 GLY A N 1
ATOM 650 C CA . GLY A 1 87 ? -5.224 -9.160 -2.184 1.00 87.31 87 GLY A CA 1
ATOM 651 C C . GLY A 1 87 ? -6.682 -8.702 -2.094 1.00 87.31 87 GLY A C 1
ATOM 652 O O . GLY A 1 87 ? -7.433 -9.199 -1.257 1.00 87.31 87 GLY A O 1
ATOM 653 N N . ALA A 1 88 ? -7.113 -7.822 -2.999 1.00 86.44 88 ALA A N 1
ATOM 654 C CA . ALA A 1 88 ? -8.500 -7.372 -3.079 1.00 86.44 88 ALA A CA 1
ATOM 655 C C . ALA A 1 88 ? -9.471 -8.518 -3.407 1.00 86.44 88 ALA A C 1
ATOM 657 O O . ALA A 1 88 ? -10.529 -8.608 -2.791 1.00 86.44 88 ALA A O 1
ATOM 658 N N . LEU A 1 89 ? -9.110 -9.424 -4.323 1.00 88.94 89 LEU A N 1
ATOM 659 C CA . LEU A 1 89 ? -9.910 -10.614 -4.639 1.00 88.94 89 LEU A CA 1
ATOM 660 C C . LEU A 1 89 ? -9.984 -11.584 -3.456 1.00 88.94 89 LEU A C 1
ATOM 662 O O . LEU A 1 89 ? -11.052 -12.119 -3.168 1.00 88.94 89 LEU A O 1
ATOM 666 N N . LEU A 1 90 ? -8.870 -11.793 -2.751 1.00 87.75 90 LEU A N 1
ATOM 667 C CA . LEU A 1 90 ? -8.835 -12.621 -1.549 1.00 87.75 90 LEU A CA 1
ATOM 668 C C . LEU A 1 90 ? -9.742 -12.050 -0.468 1.00 87.75 90 LEU A C 1
ATOM 670 O O . LEU A 1 90 ? -10.512 -12.805 0.115 1.00 87.75 90 LEU A O 1
ATOM 674 N N . LEU A 1 91 ? -9.706 -10.734 -0.241 1.00 82.94 91 LEU A N 1
ATOM 675 C CA . LEU A 1 91 ? -10.661 -10.083 0.649 1.00 82.94 91 LEU A CA 1
ATOM 676 C C . LEU A 1 91 ? -12.086 -10.277 0.128 1.00 82.94 91 LEU A C 1
ATOM 678 O O . LEU A 1 91 ? -12.919 -10.767 0.867 1.00 82.94 91 LEU A O 1
ATOM 682 N N . LEU A 1 92 ? -12.374 -10.023 -1.146 1.00 83.62 92 LEU A N 1
ATOM 683 C CA . LEU A 1 92 ? -13.725 -10.198 -1.693 1.00 83.62 92 LEU A CA 1
ATOM 684 C C . LEU A 1 92 ? -14.295 -11.611 -1.457 1.00 83.62 92 LEU A C 1
ATOM 686 O O . LEU A 1 92 ? -15.479 -11.753 -1.167 1.00 83.62 92 LEU A O 1
ATOM 690 N N . VAL A 1 93 ? -13.462 -12.651 -1.546 1.00 85.62 93 VAL A N 1
ATOM 691 C CA . VAL A 1 93 ? -13.887 -14.049 -1.353 1.00 85.62 93 VAL A CA 1
ATOM 692 C C . VAL A 1 93 ? -13.892 -14.474 0.122 1.00 85.62 93 VAL A C 1
ATOM 694 O O . VAL A 1 93 ? -14.781 -15.220 0.546 1.00 85.62 93 VAL A O 1
ATOM 697 N N . ALA A 1 94 ? -12.902 -14.042 0.907 1.00 81.19 94 ALA A N 1
ATOM 698 C CA . ALA A 1 94 ? -12.718 -14.451 2.301 1.00 81.19 94 ALA A CA 1
ATOM 699 C C . ALA A 1 94 ? -13.507 -13.589 3.297 1.00 81.19 94 ALA A C 1
ATOM 701 O O . ALA A 1 94 ? -13.796 -14.046 4.404 1.00 81.19 94 ALA A O 1
ATOM 702 N N . PHE A 1 95 ? -13.872 -12.361 2.925 1.00 73.62 95 PHE A N 1
ATOM 703 C CA . PHE A 1 95 ? -14.597 -11.427 3.780 1.00 73.62 95 PHE A CA 1
ATOM 704 C C . PHE A 1 95 ? -16.074 -11.825 3.839 1.00 73.62 95 PHE A C 1
ATOM 706 O O . PHE A 1 95 ? -16.923 -11.342 3.093 1.00 73.62 95 PHE A O 1
ATOM 713 N N . ARG A 1 96 ? -16.371 -12.764 4.739 1.00 66.12 96 ARG A N 1
ATOM 714 C CA . ARG A 1 96 ? -17.727 -13.174 5.104 1.00 66.12 96 ARG A CA 1
ATOM 715 C C . ARG A 1 96 ? -18.076 -12.530 6.446 1.00 66.12 96 ARG A C 1
ATOM 717 O O . ARG A 1 96 ? -17.617 -13.031 7.472 1.00 66.12 96 ARG A O 1
ATOM 724 N N . PRO A 1 97 ? -18.839 -11.425 6.473 1.00 58.16 97 PRO A N 1
ATOM 725 C CA . PRO A 1 97 ? -19.253 -10.827 7.735 1.00 58.16 97 PRO A CA 1
ATOM 726 C C . PRO A 1 97 ? -20.165 -11.806 8.487 1.00 58.16 97 PRO A C 1
ATOM 728 O O . PRO A 1 97 ? -21.181 -12.251 7.953 1.00 58.16 97 PRO A O 1
ATOM 731 N N . ALA A 1 98 ? -19.799 -12.166 9.718 1.00 55.53 98 ALA A N 1
ATOM 732 C CA . ALA A 1 98 ? -20.684 -12.909 10.606 1.00 55.53 98 ALA A CA 1
ATOM 733 C C . ALA A 1 98 ? -21.773 -11.958 11.124 1.00 55.53 98 ALA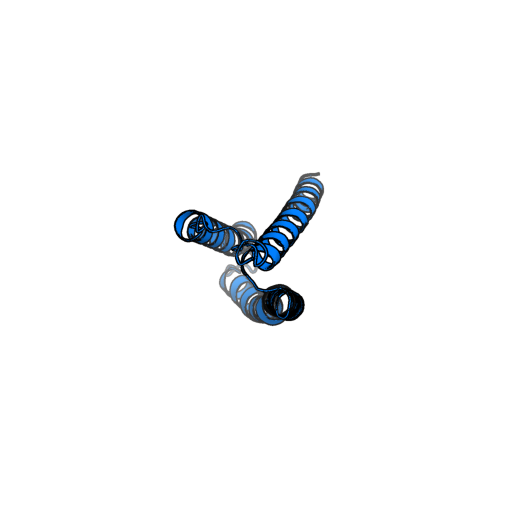 A C 1
ATOM 735 O O . ALA A 1 98 ? -21.474 -10.911 11.687 1.00 55.53 98 ALA A O 1
ATOM 736 N N . THR A 1 99 ? -23.039 -12.327 10.936 1.00 55.44 99 THR A N 1
ATOM 737 C CA . THR A 1 99 ? -24.246 -11.540 11.259 1.00 55.44 99 THR A CA 1
ATOM 738 C C . THR A 1 99 ? -24.497 -11.338 12.766 1.00 55.44 99 THR A C 1
ATOM 740 O O . THR A 1 99 ? -25.566 -10.884 13.160 1.00 55.44 99 THR A O 1
ATOM 743 N N . HIS A 1 100 ? -23.540 -11.639 13.641 1.00 51.16 100 HIS A N 1
ATOM 744 C CA . HIS A 1 100 ? -23.713 -11.448 15.078 1.00 51.16 100 HIS A CA 1
ATOM 745 C C . HIS A 1 100 ? -23.040 -10.152 15.516 1.00 51.16 100 HIS A C 1
ATOM 747 O O . HIS A 1 100 ? -21.861 -10.141 15.858 1.00 51.16 100 HIS A O 1
ATOM 753 N N . GLY A 1 101 ? -23.823 -9.068 15.515 1.00 57.59 101 GLY A N 1
ATOM 754 C CA . GLY A 1 101 ? -23.489 -7.881 16.299 1.00 57.59 101 GLY A CA 1
ATOM 755 C C . GLY A 1 101 ? -23.290 -8.267 17.773 1.00 57.59 101 GLY A C 1
ATOM 756 O O . GLY A 1 101 ? -23.840 -9.285 18.213 1.00 57.59 101 GLY A O 1
ATOM 757 N N . PRO A 1 102 ? -22.491 -7.505 18.538 1.00 52.94 102 PRO A N 1
ATOM 758 C CA . PRO A 1 102 ? -22.164 -7.852 19.914 1.00 52.94 102 PRO A CA 1
ATOM 759 C C . PRO A 1 102 ? -23.453 -8.063 20.710 1.00 52.94 102 PRO A C 1
ATOM 761 O O . PRO A 1 102 ? -24.263 -7.145 20.835 1.00 52.94 102 PRO A O 1
ATOM 764 N N . ALA A 1 103 ? -23.649 -9.282 21.227 1.00 55.53 103 ALA A N 1
ATOM 765 C CA . ALA A 1 103 ? -24.737 -9.578 22.147 1.00 55.53 103 ALA A CA 1
ATOM 766 C C . ALA A 1 103 ? -24.625 -8.589 23.308 1.00 55.53 103 ALA A C 1
ATOM 768 O O . ALA A 1 103 ? -23.634 -8.588 24.042 1.00 55.53 103 ALA A O 1
ATOM 769 N N . ASN A 1 104 ? -25.595 -7.683 23.397 1.00 52.94 104 ASN A N 1
ATOM 770 C CA . ASN A 1 104 ? -25.598 -6.631 24.391 1.00 52.94 104 ASN A CA 1
ATOM 771 C C . ASN A 1 104 ? -25.725 -7.298 25.771 1.00 52.94 104 ASN A C 1
ATOM 773 O O . ASN A 1 104 ? -26.726 -7.974 26.010 1.00 52.94 104 ASN A O 1
ATOM 777 N N . PRO A 1 105 ? -24.779 -7.110 26.710 1.00 60.03 105 PRO A N 1
ATOM 778 C CA . PRO A 1 105 ? -24.889 -7.666 28.064 1.00 60.03 105 PRO A CA 1
ATOM 779 C C . PRO A 1 105 ? -26.073 -7.115 28.887 1.00 60.03 105 PRO A C 1
ATOM 781 O O . PRO A 1 105 ? -26.172 -7.390 30.076 1.00 60.03 105 PRO A O 1
ATOM 784 N N . GLN A 1 106 ? -26.947 -6.300 28.289 1.00 57.94 106 GLN A N 1
ATOM 785 C CA . GLN A 1 106 ? -28.111 -5.671 28.917 1.00 57.94 106 GLN A CA 1
ATOM 786 C C . GLN A 1 106 ? -29.408 -6.495 28.803 1.00 57.94 106 GLN A C 1
ATOM 788 O O . GLN A 1 106 ? -30.418 -6.072 29.353 1.00 57.94 106 GLN A O 1
ATOM 793 N N . GLU A 1 107 ? -29.407 -7.653 28.131 1.00 55.00 107 GLU A N 1
ATOM 794 C CA . GLU A 1 107 ? -30.583 -8.549 28.058 1.00 55.00 107 GLU A CA 1
ATOM 795 C C . GLU A 1 107 ? -30.619 -9.641 29.141 1.00 55.00 107 GLU A C 1
ATOM 797 O O . GLU A 1 107 ? -31.539 -10.453 29.167 1.00 55.00 107 GLU A O 1
ATOM 802 N N . ILE A 1 108 ? -29.650 -9.666 30.061 1.00 55.12 108 ILE A N 1
ATOM 803 C CA . ILE A 1 108 ? -29.654 -10.591 31.203 1.00 55.12 108 ILE A CA 1
ATOM 804 C C . ILE A 1 108 ? -29.970 -9.791 32.472 1.00 55.12 108 ILE A C 1
ATOM 806 O O . ILE A 1 108 ? -29.108 -9.583 33.326 1.00 55.12 108 ILE A O 1
ATOM 810 N N . HIS A 1 109 ? -31.202 -9.289 32.544 1.00 43.44 109 HIS A N 1
ATOM 811 C CA . HIS A 1 109 ? -31.832 -8.800 33.770 1.00 43.44 109 HIS A CA 1
ATOM 812 C C . HIS A 1 109 ? -32.999 -9.712 34.136 1.00 43.44 109 HIS A C 1
ATOM 814 O O . HIS A 1 109 ? -33.774 -10.064 33.219 1.00 43.44 109 HIS A O 1
#

Secondary structure (DSSP, 8-state):
-HHHHHHHHHHHHHHHHHHHHHHHHHHHS-HHHHHHHHHHHHIIIIIIIHHHHHHHHHHHHHHHB-TTS-B-HHHHHHHHHHHHHHHHHHHHHH----S-----TTS--

Radius of gyration: 19.57 Å; chains: 1; bounding box: 52×30×56 Å

Sequence (109 aa):
PAIIAVQLLHGICYAFFFATVYIFVDEAFPKDVRSSAQGLFNLLILGVGNMVASFAFPALVTRLTGPDGVVDYTTVFLVPSALAAIGALLLLVAFRPATHGPANPQEIH